Protein AF-R6C318-F1 (afdb_monomer_lite)

pLDDT: mean 77.19, std 14.42, range [46.22, 96.69]

Radius of gyration: 16.38 Å; chains: 1; bounding box: 42×26×51 Å

Secondary structure (DSSP, 8-state):
---EEEEETTEEEEE--TT----S---S-HHHHHT---EEEEEEEEE-TTT--EEEEEEEEEE-GGGSSEEEEEEEEEEEE--PPPP-

Sequence (88 aa):
MRRITIYNAASIESQTYNNTLVSTRTVLDDLVYTLSQESHSMKIRQQDPETKLWSLCEIRSFLSNGGARSSIWILWSEIDVSYEAPTT

Structure (mmCIF, N/CA/C/O backbone):
data_AF-R6C318-F1
#
_entry.id   AF-R6C318-F1
#
loop_
_atom_site.group_PDB
_atom_site.id
_atom_site.type_symbol
_atom_site.label_atom_id
_atom_site.label_alt_id
_atom_site.label_comp_id
_atom_site.label_asym_id
_atom_site.label_entity_id
_atom_site.label_seq_id
_atom_site.pdbx_PDB_ins_code
_atom_site.Cartn_x
_atom_site.Cartn_y
_atom_site.Cartn_z
_atom_site.occupancy
_atom_site.B_iso_or_equiv
_atom_site.auth_seq_id
_atom_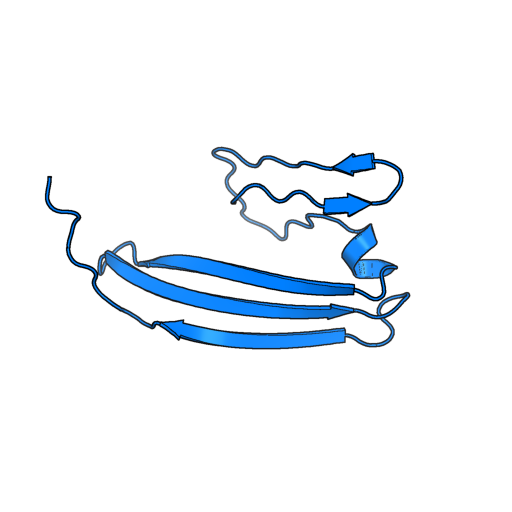site.auth_comp_id
_atom_site.auth_asym_id
_atom_site.auth_atom_id
_atom_site.pdbx_PDB_model_num
ATOM 1 N N . MET A 1 1 ? 3.873 10.019 6.904 1.00 60.97 1 MET A N 1
ATOM 2 C CA . MET A 1 1 ? 4.381 9.049 5.906 1.00 60.97 1 MET A CA 1
ATOM 3 C C . MET A 1 1 ? 5.456 8.194 6.570 1.00 60.97 1 MET A C 1
ATOM 5 O O . MET A 1 1 ? 6.281 8.754 7.281 1.00 60.97 1 MET A O 1
ATOM 9 N N . ARG A 1 2 ? 5.415 6.861 6.427 1.00 52.69 2 ARG A N 1
ATOM 10 C CA . ARG A 1 2 ? 6.417 5.947 7.018 1.00 52.69 2 ARG A CA 1
ATOM 11 C C . ARG A 1 2 ? 7.762 6.079 6.286 1.00 52.69 2 ARG A C 1
ATOM 13 O O . ARG A 1 2 ? 7.771 6.316 5.085 1.00 52.69 2 ARG A O 1
ATOM 20 N N . ARG A 1 3 ? 8.871 5.875 7.010 1.00 52.12 3 ARG A N 1
ATOM 21 C CA . ARG A 1 3 ? 10.242 5.778 6.473 1.00 52.12 3 ARG A CA 1
ATOM 22 C C . ARG A 1 3 ? 10.317 4.742 5.337 1.00 52.12 3 ARG A C 1
ATOM 24 O O . ARG A 1 3 ? 9.916 3.592 5.538 1.00 52.12 3 ARG A O 1
ATOM 31 N N . ILE A 1 4 ? 10.853 5.147 4.186 1.00 56.31 4 ILE A N 1
ATOM 32 C CA . ILE A 1 4 ? 11.204 4.274 3.056 1.00 56.31 4 ILE A CA 1
ATOM 33 C C . ILE A 1 4 ? 12.724 4.341 2.888 1.00 56.31 4 ILE A C 1
ATOM 35 O O . ILE A 1 4 ? 13.306 5.423 2.946 1.00 56.31 4 ILE A O 1
ATOM 39 N N . THR A 1 5 ? 13.356 3.181 2.735 1.00 50.34 5 THR A N 1
ATOM 40 C CA . THR A 1 5 ? 14.789 3.046 2.456 1.00 50.34 5 THR A CA 1
ATOM 41 C C . THR A 1 5 ? 14.917 2.239 1.178 1.00 50.34 5 THR A C 1
ATOM 43 O O . THR A 1 5 ? 14.390 1.127 1.109 1.00 50.34 5 THR A O 1
ATOM 46 N N . ILE A 1 6 ? 15.572 2.815 0.175 1.00 59.12 6 ILE A N 1
ATOM 47 C CA . ILE A 1 6 ? 15.769 2.198 -1.137 1.00 59.12 6 ILE A CA 1
ATOM 48 C C . ILE A 1 6 ? 17.257 1.885 -1.264 1.00 59.12 6 ILE A C 1
ATOM 50 O O . ILE A 1 6 ? 18.107 2.731 -0.986 1.00 59.12 6 ILE A O 1
ATOM 54 N N . TYR A 1 7 ? 17.565 0.639 -1.615 1.00 46.22 7 TYR A N 1
ATOM 55 C CA . TYR A 1 7 ? 18.934 0.193 -1.828 1.00 46.22 7 TYR A CA 1
ATOM 56 C C . TYR A 1 7 ? 19.252 0.282 -3.317 1.00 46.22 7 TYR A C 1
ATOM 58 O O . TYR A 1 7 ? 18.733 -0.506 -4.102 1.00 46.22 7 TYR A O 1
ATOM 66 N N . ASN A 1 8 ? 20.137 1.203 -3.689 1.00 47.59 8 ASN A N 1
ATOM 67 C CA . ASN A 1 8 ? 20.852 1.159 -4.960 1.00 47.59 8 ASN A CA 1
ATOM 68 C C . ASN A 1 8 ? 22.337 0.897 -4.660 1.00 47.59 8 ASN A C 1
ATOM 70 O O . ASN A 1 8 ? 22.845 1.320 -3.621 1.00 47.59 8 ASN A O 1
ATOM 74 N N . ALA A 1 9 ? 23.045 0.208 -5.556 1.00 57.38 9 ALA A N 1
ATOM 75 C CA . ALA A 1 9 ? 24.434 -0.232 -5.395 1.00 57.38 9 ALA A CA 1
ATOM 76 C C . ALA A 1 9 ? 25.457 0.905 -5.140 1.00 57.38 9 ALA A C 1
ATOM 78 O O . ALA A 1 9 ? 26.629 0.618 -4.912 1.00 57.38 9 ALA A O 1
ATOM 79 N N . ALA A 1 10 ? 25.032 2.176 -5.159 1.00 58.97 10 ALA A N 1
ATOM 80 C CA . ALA A 1 10 ? 25.882 3.352 -4.983 1.00 58.97 10 ALA A CA 1
ATOM 81 C C . ALA A 1 10 ? 25.493 4.287 -3.812 1.00 58.97 10 ALA A C 1
ATOM 83 O O . ALA A 1 10 ? 26.358 5.023 -3.339 1.00 58.97 10 ALA A O 1
ATOM 84 N N . SER A 1 11 ? 24.250 4.277 -3.310 1.00 54.00 11 SER A N 1
ATOM 85 C CA . SER A 1 11 ? 23.822 5.163 -2.211 1.00 54.00 11 SER A CA 1
ATOM 86 C C . SER A 1 11 ? 22.545 4.674 -1.516 1.00 54.00 11 SER A C 1
ATOM 88 O O . SER A 1 11 ? 21.649 4.106 -2.139 1.00 54.00 11 SER A O 1
ATOM 90 N N . ILE A 1 12 ? 22.468 4.902 -0.200 1.00 54.41 12 ILE A N 1
ATOM 91 C CA . ILE A 1 12 ? 21.245 4.718 0.589 1.00 54.41 12 ILE A CA 1
ATOM 92 C C . ILE A 1 12 ? 20.528 6.062 0.627 1.00 54.41 12 ILE A C 1
ATOM 94 O O . ILE A 1 12 ? 21.013 7.002 1.259 1.00 54.41 12 ILE A O 1
ATOM 98 N N . GLU A 1 13 ? 19.362 6.141 -0.004 1.00 60.69 13 GLU A N 1
ATOM 99 C CA . GLU A 1 13 ? 18.488 7.305 0.106 1.00 60.69 13 GLU A CA 1
ATOM 100 C C . GLU A 1 13 ? 17.410 7.047 1.165 1.00 60.69 13 GLU A C 1
ATOM 102 O O . GLU A 1 13 ? 16.756 6.000 1.203 1.00 60.69 13 GLU A O 1
ATOM 107 N N . SER A 1 14 ? 17.271 7.995 2.093 1.00 61.25 14 SER A N 1
ATOM 108 C CA . SER A 1 14 ? 16.292 7.944 3.178 1.00 61.25 14 SER A CA 1
ATOM 109 C C . SER A 1 14 ? 15.637 9.309 3.322 1.00 61.25 14 SER A C 1
ATOM 111 O O . SER A 1 14 ? 16.286 10.273 3.727 1.00 61.25 14 SER A O 1
ATOM 113 N N . GLN A 1 15 ? 14.331 9.372 3.077 1.00 61.78 15 GLN A N 1
ATOM 114 C CA . GLN A 1 15 ? 13.533 10.584 3.240 1.00 61.78 15 GLN A CA 1
ATOM 115 C C . GLN A 1 15 ? 12.574 10.440 4.429 1.00 61.78 15 GLN A C 1
ATOM 117 O O . GLN A 1 15 ? 11.942 9.399 4.622 1.00 61.78 15 GLN A O 1
ATOM 122 N N . THR A 1 16 ? 12.488 11.475 5.271 1.00 63.28 16 THR A N 1
ATOM 123 C CA . THR A 1 16 ? 11.644 11.488 6.478 1.00 63.28 16 THR A CA 1
ATOM 124 C C . THR A 1 16 ? 10.702 12.689 6.445 1.00 63.28 16 THR A C 1
ATOM 126 O O . THR A 1 16 ? 11.158 13.825 6.404 1.00 63.28 16 TH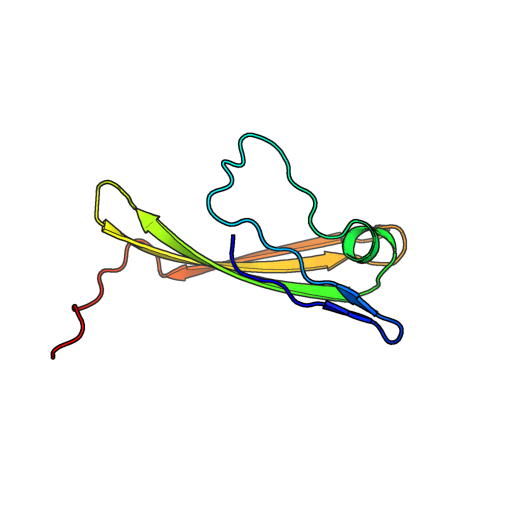R A O 1
ATOM 129 N N . TYR A 1 17 ? 9.392 12.434 6.514 1.00 69.88 17 TYR A N 1
ATOM 130 C CA . TYR A 1 17 ? 8.336 13.455 6.531 1.00 69.88 17 TYR A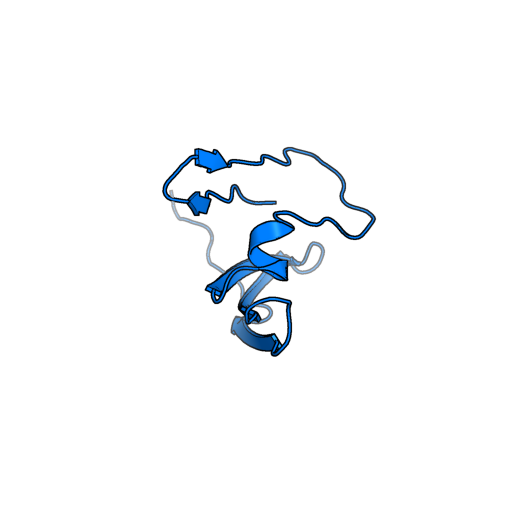 CA 1
ATOM 131 C C . TYR A 1 17 ? 7.605 13.455 7.879 1.00 69.88 17 TYR A C 1
ATOM 133 O O . TYR A 1 17 ? 6.456 13.012 7.993 1.00 69.88 17 TYR A O 1
ATOM 141 N N . ASN A 1 18 ? 8.304 13.898 8.926 1.00 67.81 18 ASN A N 1
ATOM 142 C CA . ASN A 1 18 ? 7.739 14.004 10.270 1.00 67.81 18 ASN A CA 1
ATOM 143 C C . ASN A 1 18 ? 6.882 15.266 10.378 1.00 67.81 18 ASN A C 1
ATOM 145 O O . ASN A 1 18 ? 7.367 16.366 10.133 1.00 67.81 18 ASN A O 1
ATOM 149 N N . ASN A 1 19 ? 5.617 15.096 10.774 1.00 68.06 19 ASN A N 1
ATOM 150 C CA . ASN A 1 19 ? 4.666 16.192 10.985 1.00 68.06 19 ASN A CA 1
ATOM 151 C C . ASN A 1 19 ? 4.461 17.110 9.758 1.00 68.06 19 ASN A C 1
ATOM 153 O O . ASN A 1 19 ? 4.076 18.268 9.893 1.00 68.06 19 ASN A O 1
ATOM 157 N N . THR A 1 20 ? 4.745 16.610 8.551 1.00 73.25 20 THR A N 1
ATOM 158 C CA . THR A 1 20 ? 4.555 17.364 7.310 1.00 73.25 20 THR A CA 1
ATOM 159 C C . THR A 1 20 ? 3.123 17.195 6.819 1.00 73.25 20 THR A C 1
ATOM 161 O O . THR A 1 20 ? 2.684 16.073 6.555 1.00 73.25 20 THR A O 1
ATOM 164 N N . LEU A 1 21 ? 2.406 18.309 6.665 1.00 72.38 21 LEU A N 1
ATOM 165 C CA . LEU A 1 21 ? 1.113 18.323 5.992 1.00 72.38 21 LEU A CA 1
ATOM 166 C C . LEU A 1 21 ? 1.338 18.231 4.481 1.00 72.38 21 LEU A C 1
ATOM 168 O O . LEU A 1 21 ? 1.949 19.111 3.879 1.00 72.38 21 LEU A O 1
ATOM 172 N N . VAL A 1 22 ? 0.853 17.149 3.877 1.00 71.25 22 VAL A N 1
ATOM 173 C CA . VAL A 1 22 ? 0.907 16.930 2.430 1.00 71.25 22 VAL A CA 1
ATOM 174 C C . VAL A 1 22 ? -0.452 17.307 1.846 1.00 71.25 22 VAL A C 1
ATOM 176 O O . VAL A 1 22 ? -1.419 16.573 2.023 1.00 71.25 22 VAL A O 1
ATOM 179 N N . SER A 1 23 ? -0.538 18.464 1.186 1.00 72.94 23 SER A N 1
ATOM 180 C CA . SER A 1 23 ? -1.775 18.972 0.562 1.00 72.94 23 SER A CA 1
ATOM 181 C C . SER A 1 23 ? -1.821 18.794 -0.959 1.00 72.94 23 SER A C 1
ATOM 183 O O . SER A 1 23 ? -2.851 19.048 -1.580 1.00 72.94 23 SER A O 1
ATOM 185 N N . THR A 1 24 ? -0.718 18.361 -1.571 1.00 79.06 24 THR A N 1
ATOM 186 C CA . THR A 1 24 ? -0.562 18.188 -3.022 1.00 79.06 24 THR A CA 1
ATOM 187 C C . THR A 1 24 ? 0.223 16.908 -3.342 1.00 79.06 24 THR A C 1
ATOM 189 O O . THR A 1 24 ? 0.671 16.189 -2.444 1.00 79.06 24 THR A O 1
ATOM 192 N N . ARG A 1 25 ? 0.389 16.589 -4.636 1.00 71.56 25 ARG A N 1
ATOM 193 C CA . ARG A 1 25 ? 1.180 15.433 -5.093 1.00 71.56 25 ARG A CA 1
ATOM 194 C C . ARG A 1 25 ? 2.616 15.527 -4.566 1.00 71.56 25 ARG A C 1
ATOM 196 O O . ARG A 1 25 ? 3.323 16.481 -4.866 1.00 71.56 25 ARG A O 1
ATOM 203 N N . THR A 1 26 ? 3.058 14.492 -3.855 1.00 69.88 26 THR A N 1
ATOM 204 C CA . THR A 1 26 ? 4.449 14.332 -3.404 1.00 69.88 26 THR A CA 1
ATOM 205 C C . THR A 1 26 ? 5.082 13.156 -4.147 1.00 69.88 26 THR A C 1
ATOM 207 O O . THR A 1 26 ? 4.543 12.051 -4.104 1.00 69.88 26 THR A O 1
ATOM 210 N N . VAL A 1 27 ? 6.192 13.392 -4.851 1.00 70.75 27 VAL A N 1
ATOM 211 C CA . VAL A 1 27 ? 7.003 12.346 -5.504 1.00 70.75 27 VAL A CA 1
ATOM 212 C C . VAL A 1 27 ? 8.156 11.995 -4.567 1.00 70.75 27 VAL A C 1
ATOM 214 O O . VAL A 1 27 ? 8.858 12.895 -4.119 1.00 70.75 27 VAL A O 1
ATOM 217 N N . LEU A 1 28 ? 8.304 10.709 -4.234 1.00 67.56 28 LEU A N 1
ATOM 218 C CA . LEU A 1 28 ? 9.281 10.233 -3.242 1.00 67.56 28 LEU A CA 1
ATOM 219 C C . LEU A 1 28 ? 10.610 9.787 -3.852 1.00 67.56 28 LEU A C 1
ATOM 221 O O . LEU A 1 28 ? 11.631 9.885 -3.189 1.00 67.56 28 LEU A O 1
ATOM 225 N N . ASP A 1 29 ? 10.591 9.316 -5.099 1.00 66.12 29 ASP A N 1
ATOM 226 C CA . ASP A 1 29 ? 11.787 8.947 -5.858 1.00 66.12 29 ASP A CA 1
ATOM 227 C C . ASP A 1 29 ? 11.453 8.974 -7.354 1.00 66.12 29 ASP A C 1
ATOM 229 O O . ASP A 1 29 ? 10.739 8.111 -7.853 1.00 66.12 29 ASP A O 1
ATOM 233 N N . ASP A 1 30 ? 11.924 9.987 -8.074 1.00 62.31 30 ASP A N 1
ATOM 234 C CA . ASP A 1 30 ? 11.623 10.144 -9.502 1.00 62.31 30 ASP A CA 1
ATOM 235 C C . ASP A 1 30 ? 12.376 9.132 -10.389 1.00 62.31 30 ASP A C 1
ATOM 237 O O . ASP A 1 30 ? 11.920 8.792 -11.484 1.00 62.31 30 ASP A O 1
ATOM 241 N N . LEU A 1 31 ? 13.508 8.601 -9.910 1.00 60.12 31 LEU A N 1
ATOM 242 C CA . LEU A 1 31 ? 14.362 7.683 -10.659 1.00 60.12 3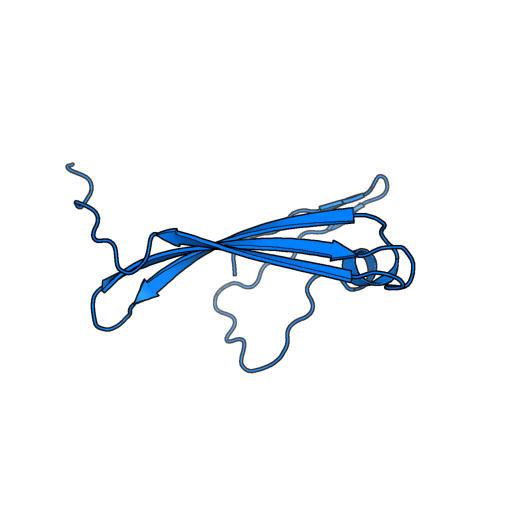1 LEU A CA 1
ATOM 243 C C . LEU A 1 31 ? 13.773 6.268 -10.684 1.00 60.12 31 LEU A C 1
ATOM 245 O O . LEU A 1 31 ? 13.698 5.658 -11.757 1.00 60.12 31 LEU A O 1
ATOM 249 N N . VAL A 1 32 ? 13.288 5.782 -9.537 1.00 59.53 32 VAL A N 1
ATOM 250 C CA . VAL A 1 32 ? 12.571 4.497 -9.433 1.00 59.53 32 VAL A CA 1
ATOM 251 C C . VAL A 1 32 ? 11.311 4.497 -10.298 1.00 59.53 32 VAL A C 1
ATOM 253 O O . VAL A 1 32 ? 10.997 3.498 -10.936 1.00 59.53 32 VAL A O 1
ATOM 256 N N . TYR A 1 33 ? 10.600 5.621 -10.391 1.00 59.16 33 TYR A N 1
ATOM 257 C CA . TYR A 1 3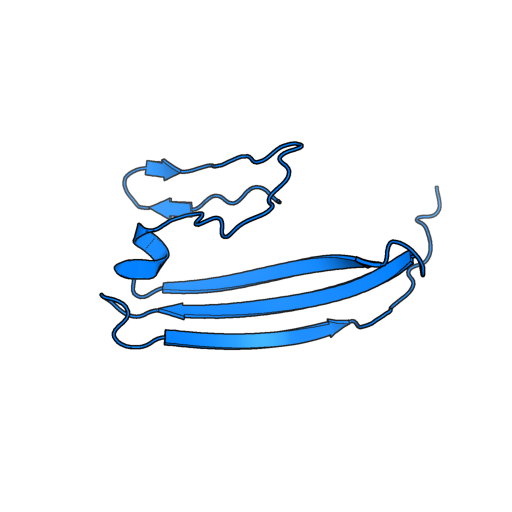3 ? 9.370 5.677 -11.186 1.00 59.16 33 TYR A CA 1
ATOM 258 C C . TYR A 1 33 ? 9.590 5.910 -12.687 1.00 59.16 33 TYR A C 1
ATOM 260 O O . TYR A 1 33 ? 8.660 5.700 -13.463 1.00 59.16 33 TYR A O 1
ATOM 268 N N . THR A 1 34 ? 10.785 6.313 -13.125 1.00 60.25 34 THR A N 1
ATOM 269 C CA . THR A 1 34 ? 10.999 6.698 -14.532 1.00 60.25 34 THR A CA 1
ATOM 270 C C . THR A 1 34 ? 11.955 5.772 -15.277 1.00 60.25 34 THR A C 1
ATOM 272 O O . THR A 1 34 ? 11.756 5.538 -16.468 1.00 60.25 34 THR A O 1
ATOM 275 N N . LEU A 1 35 ? 12.979 5.213 -14.624 1.00 61.78 35 LEU A N 1
ATOM 276 C CA . LEU A 1 35 ? 14.046 4.463 -15.308 1.00 61.78 35 LEU A CA 1
ATOM 277 C C . LEU A 1 35 ? 14.300 3.056 -14.753 1.00 61.78 35 LEU A C 1
ATOM 279 O O . LEU A 1 35 ? 15.024 2.290 -15.392 1.00 61.78 35 LEU A O 1
ATOM 283 N N . SER A 1 36 ? 13.711 2.675 -13.617 1.00 59.22 36 SER A N 1
ATOM 284 C CA . SER A 1 36 ? 13.890 1.326 -13.080 1.00 59.22 36 SER A CA 1
ATOM 285 C C . SER A 1 36 ? 12.845 0.356 -13.656 1.00 59.22 36 SER A C 1
ATOM 287 O O . SER A 1 36 ? 11.706 0.720 -13.933 1.00 59.22 36 SER A O 1
ATOM 289 N N . GLN A 1 37 ? 13.253 -0.887 -13.928 1.00 70.38 37 GLN A N 1
ATOM 290 C CA . GLN A 1 37 ? 12.348 -1.986 -14.300 1.00 70.38 37 GLN A CA 1
ATOM 291 C C . GLN A 1 37 ? 11.892 -2.719 -13.036 1.00 70.38 37 GLN A C 1
ATOM 293 O O . GLN A 1 37 ? 12.088 -3.928 -12.900 1.00 70.38 37 GLN A O 1
ATOM 298 N N . GLU A 1 38 ? 11.372 -1.979 -12.063 1.00 68.69 38 GLU A N 1
ATOM 299 C CA . GLU A 1 38 ? 11.146 -2.500 -10.720 1.00 68.69 38 GLU A CA 1
ATOM 300 C C . GLU A 1 38 ? 9.664 -2.658 -10.396 1.00 68.69 38 GLU A C 1
ATOM 302 O O . GLU A 1 38 ? 8.772 -2.017 -10.957 1.00 68.69 38 GLU A O 1
ATOM 307 N N . SER A 1 39 ? 9.410 -3.570 -9.460 1.00 77.44 39 SER A N 1
ATOM 308 C CA . SER A 1 39 ? 8.105 -3.759 -8.840 1.00 77.44 39 SER A CA 1
ATOM 309 C C . SER A 1 39 ? 8.152 -3.228 -7.414 1.00 77.44 39 SER A C 1
ATOM 311 O O . SER A 1 39 ? 9.025 -3.610 -6.636 1.00 77.44 39 SER A O 1
ATOM 313 N N . HIS A 1 40 ? 7.183 -2.395 -7.054 1.00 76.88 40 HIS A N 1
ATOM 314 C CA . HIS A 1 40 ? 7.004 -1.878 -5.707 1.00 76.88 40 HIS A CA 1
ATOM 315 C C . HIS A 1 40 ? 5.739 -2.465 -5.076 1.00 76.88 40 HIS A C 1
ATOM 317 O O . HIS A 1 40 ? 4.707 -2.597 -5.732 1.00 76.88 40 HIS A O 1
ATOM 323 N N . SER A 1 41 ? 5.806 -2.799 -3.787 1.00 84.50 41 SER A N 1
ATOM 324 C CA . SER A 1 41 ? 4.628 -3.113 -2.977 1.00 84.50 41 SER A CA 1
ATOM 325 C C . SER A 1 41 ? 4.633 -2.242 -1.730 1.00 84.50 41 SER A C 1
ATOM 327 O O . SER A 1 41 ? 5.600 -2.230 -0.963 1.00 84.50 41 SER A O 1
ATOM 329 N N . MET A 1 42 ? 3.531 -1.529 -1.527 1.00 84.38 42 MET A N 1
ATOM 330 C CA . MET A 1 42 ? 3.276 -0.724 -0.343 1.00 84.38 42 MET A CA 1
ATOM 331 C C . MET A 1 42 ? 2.009 -1.209 0.350 1.00 84.38 42 MET A C 1
ATOM 333 O O . MET A 1 42 ? 0.999 -1.501 -0.285 1.00 84.38 42 MET A O 1
ATOM 337 N N . LYS A 1 43 ? 2.056 -1.246 1.681 1.00 87.31 43 LYS A N 1
ATOM 338 C CA . LYS A 1 43 ? 0.887 -1.481 2.529 1.00 87.31 43 LYS A CA 1
ATOM 339 C C . LYS A 1 43 ? 0.577 -0.216 3.308 1.00 87.31 43 LYS A C 1
ATOM 341 O O . LYS A 1 43 ? 1.452 0.314 3.996 1.00 87.31 43 LYS A O 1
ATOM 346 N N . ILE A 1 44 ? -0.660 0.248 3.204 1.00 87.31 44 ILE A N 1
ATOM 347 C CA . ILE A 1 44 ? -1.171 1.403 3.932 1.00 87.31 44 ILE A CA 1
ATOM 348 C C . ILE A 1 44 ? -2.236 0.908 4.899 1.00 87.31 44 ILE A C 1
ATOM 350 O O . ILE A 1 44 ? -3.250 0.353 4.483 1.00 87.31 44 ILE A O 1
ATOM 354 N N . ARG A 1 45 ? -2.000 1.135 6.190 1.00 90.75 45 ARG A N 1
ATOM 355 C CA . ARG A 1 45 ? -3.007 0.965 7.232 1.00 90.75 45 ARG A CA 1
ATOM 356 C C . ARG A 1 45 ? -3.501 2.344 7.647 1.00 90.75 45 ARG A C 1
ATOM 358 O O . ARG A 1 45 ? -2.685 3.205 7.981 1.00 90.75 45 ARG A O 1
ATOM 365 N N . GLN A 1 46 ? -4.809 2.555 7.590 1.00 89.50 46 GLN A N 1
ATOM 366 C CA . GLN A 1 46 ? -5.451 3.816 7.961 1.00 89.50 46 GLN A CA 1
ATOM 367 C C . GLN A 1 46 ? -6.552 3.549 8.974 1.00 89.50 46 GLN A C 1
ATOM 369 O O . GLN A 1 46 ? -7.234 2.530 8.888 1.00 89.50 46 GLN A O 1
ATOM 374 N N . GLN A 1 47 ? -6.691 4.470 9.923 1.00 91.62 47 GLN A N 1
ATOM 375 C CA . GLN A 1 47 ? -7.802 4.490 10.857 1.00 91.62 47 GLN A CA 1
ATOM 376 C C . GLN A 1 47 ? -8.773 5.581 10.430 1.00 91.62 47 GLN A C 1
ATOM 378 O O . GLN A 1 47 ? -8.351 6.714 10.179 1.00 91.62 47 GLN A O 1
ATOM 383 N N . ASP A 1 48 ? -10.053 5.245 10.376 1.00 90.19 48 ASP A N 1
ATOM 384 C CA . ASP A 1 48 ? -11.109 6.228 10.211 1.00 90.19 48 ASP A CA 1
ATOM 385 C C . ASP A 1 48 ? -11.151 7.151 11.451 1.00 90.19 48 ASP A C 1
ATOM 387 O O . ASP A 1 48 ? -11.196 6.668 12.590 1.00 90.19 48 ASP A O 1
ATOM 391 N N . PRO A 1 49 ? -11.090 8.483 11.279 1.00 90.62 49 PRO A N 1
ATOM 392 C CA . PRO A 1 49 ? -11.051 9.410 12.404 1.00 90.62 49 PRO A CA 1
ATOM 393 C C . PRO A 1 49 ? -12.374 9.497 13.180 1.00 90.62 49 PRO A C 1
ATOM 395 O O . PRO A 1 49 ? -12.331 9.883 14.351 1.00 90.62 49 PRO A O 1
ATOM 398 N N . GLU A 1 50 ? -13.508 9.140 12.580 1.00 94.06 50 GLU A N 1
ATOM 399 C CA . GLU A 1 50 ? -14.847 9.155 13.174 1.00 94.06 50 GLU A CA 1
ATOM 400 C C . GLU A 1 50 ? -15.200 7.787 13.774 1.00 94.06 50 GLU A C 1
ATOM 402 O O . GLU A 1 50 ? -15.417 7.686 14.983 1.00 94.06 50 GLU A O 1
ATOM 407 N N . THR A 1 51 ? -15.176 6.720 12.971 1.00 94.31 51 THR A N 1
ATOM 408 C CA . THR A 1 51 ? -15.586 5.368 13.395 1.00 94.31 51 THR A CA 1
ATOM 409 C C . THR A 1 51 ? -14.500 4.619 14.165 1.00 94.31 51 THR A C 1
ATOM 411 O O . THR A 1 51 ? -14.788 3.630 14.837 1.00 94.31 51 THR A O 1
ATOM 414 N N . LYS A 1 52 ? -13.246 5.086 14.091 1.00 90.81 52 LYS A N 1
ATOM 415 C CA . LYS A 1 52 ? -12.050 4.443 14.671 1.00 90.81 52 LYS A CA 1
ATOM 416 C C . LYS A 1 52 ? -11.735 3.054 14.111 1.00 90.81 52 LYS A C 1
ATOM 418 O O . LYS A 1 52 ? -10.825 2.397 14.627 1.00 90.81 52 LYS A O 1
ATOM 423 N N . LEU A 1 53 ? -12.426 2.628 13.057 1.00 94.94 53 LEU A N 1
ATOM 424 C CA . LEU A 1 53 ? -12.184 1.362 12.376 1.00 94.94 53 LEU A CA 1
ATOM 425 C C . LEU A 1 53 ? -10.926 1.441 11.512 1.00 94.94 53 LEU A C 1
ATOM 427 O O . LEU A 1 53 ? -10.505 2.518 11.083 1.00 94.94 53 LEU A O 1
ATOM 431 N N . TRP A 1 54 ? -10.301 0.292 11.284 1.00 95.06 54 TRP A N 1
ATOM 432 C CA . TRP A 1 54 ? -9.063 0.174 10.531 1.00 95.06 54 TRP A CA 1
ATOM 433 C C . TRP A 1 54 ? -9.301 -0.480 9.177 1.00 95.06 54 TRP A C 1
ATOM 435 O O . TRP A 1 54 ? -9.966 -1.509 9.075 1.00 95.06 54 TRP A O 1
ATOM 445 N N . SER A 1 55 ? -8.652 0.070 8.158 1.00 94.44 55 SER A N 1
ATOM 446 C CA . SER A 1 55 ? -8.603 -0.505 6.817 1.00 94.44 55 SER A CA 1
ATOM 447 C C . SER A 1 55 ? -7.149 -0.708 6.395 1.00 94.44 55 SER A C 1
ATOM 449 O O . SER A 1 55 ? -6.273 0.118 6.689 1.00 94.44 55 SER A O 1
ATOM 451 N N . LEU A 1 56 ? -6.877 -1.827 5.721 1.00 94.38 56 LEU A N 1
ATOM 452 C CA . LEU A 1 56 ? -5.556 -2.179 5.202 1.00 94.38 56 LEU A CA 1
ATOM 453 C C . LEU A 1 56 ? -5.643 -2.393 3.694 1.00 94.38 56 LEU A C 1
ATOM 455 O O . LEU A 1 56 ? -6.322 -3.303 3.212 1.00 94.38 56 LEU A O 1
ATOM 459 N N . CYS A 1 57 ? -4.886 -1.575 2.974 1.00 92.88 57 CYS A N 1
ATOM 460 C CA . CYS A 1 57 ? -4.770 -1.615 1.529 1.00 92.88 57 CYS A CA 1
ATOM 461 C C . CYS A 1 57 ? -3.335 -1.955 1.126 1.00 92.88 57 CYS A C 1
ATOM 463 O O . CYS A 1 57 ? -2.377 -1.373 1.642 1.00 92.88 57 CYS A O 1
ATOM 465 N N . GLU A 1 58 ? -3.183 -2.888 0.194 1.00 92.25 58 GLU A N 1
ATOM 466 C CA . GLU A 1 58 ? -1.928 -3.175 -0.485 1.00 92.25 58 GLU A CA 1
ATOM 467 C C . GLU A 1 58 ? -1.991 -2.645 -1.915 1.00 92.25 58 GLU A C 1
ATOM 469 O O . GLU A 1 58 ? -2.877 -3.000 -2.692 1.00 92.25 58 GLU A O 1
ATOM 474 N N . ILE A 1 59 ? -1.014 -1.819 -2.270 1.00 89.56 59 ILE A N 1
ATOM 475 C CA . ILE A 1 59 ? -0.847 -1.279 -3.612 1.00 89.56 59 ILE A CA 1
ATOM 476 C C . ILE A 1 59 ? 0.444 -1.861 -4.161 1.00 89.56 59 ILE A C 1
ATOM 478 O O . ILE A 1 59 ? 1.506 -1.749 -3.547 1.00 89.56 59 ILE A O 1
ATOM 482 N N . ARG A 1 60 ? 0.348 -2.486 -5.327 1.00 88.44 60 ARG A N 1
ATOM 483 C CA . ARG A 1 60 ? 1.493 -2.975 -6.083 1.00 88.44 60 ARG A CA 1
ATOM 484 C C . ARG A 1 60 ? 1.595 -2.178 -7.359 1.00 88.44 60 ARG A C 1
ATOM 486 O O . ARG A 1 60 ? 0.605 -2.060 -8.075 1.00 88.44 60 ARG A O 1
ATOM 493 N N . SER A 1 61 ? 2.771 -1.658 -7.649 1.00 84.50 61 SER A N 1
ATOM 494 C CA . SER A 1 61 ? 3.049 -0.978 -8.904 1.00 84.50 61 SER A CA 1
ATOM 495 C C . SER A 1 61 ? 4.232 -1.627 -9.600 1.00 84.50 61 SER A C 1
ATOM 497 O O . SER A 1 61 ? 5.163 -2.116 -8.965 1.00 84.50 61 SER A O 1
ATOM 499 N N . PHE A 1 62 ? 4.180 -1.641 -10.921 1.00 83.69 62 PHE A N 1
ATOM 500 C CA . PHE A 1 62 ? 5.293 -2.005 -11.778 1.00 83.69 62 PHE A CA 1
ATOM 501 C C . PHE A 1 62 ? 5.452 -0.918 -12.824 1.00 83.69 62 PHE A C 1
ATOM 503 O O . PHE A 1 62 ? 4.459 -0.477 -13.410 1.00 83.69 62 PHE A O 1
ATOM 510 N N . LEU A 1 63 ? 6.693 -0.507 -13.052 1.00 81.25 63 LEU A N 1
ATOM 511 C CA . LEU A 1 63 ? 7.056 0.401 -14.125 1.00 81.25 63 LEU A CA 1
ATOM 512 C C . LEU A 1 63 ? 8.231 -0.214 -14.884 1.00 81.25 63 LEU A C 1
ATOM 514 O O . LEU A 1 63 ? 9.158 -0.759 -14.292 1.00 81.25 63 LEU A O 1
ATOM 518 N N . SER A 1 64 ? 8.164 -0.190 -16.212 1.00 78.25 64 SER A N 1
ATOM 519 C CA . SER A 1 64 ? 9.290 -0.564 -17.066 1.00 78.25 64 SER A CA 1
ATOM 520 C C . SER A 1 64 ? 10.169 0.650 -17.363 1.00 78.25 64 SER A C 1
ATOM 522 O O . SER A 1 64 ? 9.738 1.788 -17.200 1.00 78.25 64 SER A O 1
ATOM 524 N N . ASN A 1 65 ? 11.350 0.416 -17.939 1.00 80.62 65 ASN A N 1
ATOM 525 C CA . ASN A 1 65 ? 12.264 1.473 -18.373 1.00 80.62 65 ASN A CA 1
ATOM 526 C C . ASN A 1 65 ? 11.549 2.576 -19.180 1.00 80.62 65 ASN A C 1
ATOM 528 O O . ASN A 1 65 ? 10.837 2.279 -20.147 1.00 80.62 65 ASN A O 1
ATOM 532 N N . GLY A 1 66 ? 11.734 3.834 -18.776 1.00 77.75 66 GLY A N 1
ATOM 533 C CA . GLY A 1 66 ? 11.110 5.000 -19.405 1.00 77.75 66 GLY A CA 1
ATOM 534 C C . GLY A 1 66 ? 9.587 5.076 -19.239 1.00 77.75 66 GLY A C 1
ATOM 535 O O . GLY A 1 66 ? 8.945 5.804 -19.989 1.00 77.75 66 GLY A O 1
ATOM 536 N N . GLY A 1 67 ? 8.985 4.282 -18.345 1.00 75.94 67 GLY A N 1
ATOM 537 C CA . GLY A 1 67 ? 7.532 4.205 -18.165 1.00 75.94 67 GLY A CA 1
ATOM 538 C C . GLY A 1 67 ? 6.771 3.580 -19.343 1.00 75.94 67 GLY A C 1
ATOM 539 O O . GLY A 1 67 ? 5.559 3.748 -19.440 1.00 75.94 67 GLY A O 1
ATOM 540 N N . ALA A 1 68 ? 7.451 2.862 -20.249 1.00 83.38 68 ALA A N 1
ATOM 541 C CA . ALA A 1 68 ? 6.836 2.302 -21.462 1.00 83.38 68 ALA A CA 1
ATOM 542 C C . ALA A 1 68 ? 5.683 1.314 -21.181 1.00 83.38 68 ALA A C 1
ATOM 544 O O . ALA A 1 68 ? 4.796 1.120 -22.015 1.00 83.38 68 ALA A O 1
ATOM 545 N N . ARG A 1 69 ? 5.696 0.674 -20.011 1.00 84.31 69 ARG A N 1
ATOM 546 C CA . ARG A 1 69 ? 4.624 -0.150 -19.460 1.00 84.31 69 ARG A CA 1
ATOM 547 C C . ARG A 1 69 ? 4.517 0.140 -17.975 1.00 84.31 69 ARG A C 1
ATOM 549 O O . ARG A 1 69 ? 5.510 0.033 -17.259 1.00 84.31 69 ARG A O 1
ATOM 556 N N . SER A 1 70 ? 3.299 0.414 -17.533 1.00 85.31 70 SER A N 1
ATOM 557 C CA . SER A 1 70 ? 2.992 0.636 -16.127 1.00 85.31 70 SER A CA 1
ATOM 558 C C . SER A 1 70 ? 1.764 -0.173 -15.749 1.00 85.31 70 SER A C 1
ATOM 560 O O . SER A 1 70 ? 0.781 -0.200 -16.492 1.00 85.31 70 SER A O 1
ATOM 562 N N . SER A 1 71 ? 1.805 -0.833 -14.598 1.00 87.44 71 SER A N 1
ATOM 563 C CA . SER A 1 71 ? 0.637 -1.496 -14.025 1.00 87.44 71 SER A CA 1
ATOM 564 C C . SER A 1 71 ? 0.522 -1.179 -12.544 1.00 87.44 71 SER A C 1
ATOM 566 O O . SER A 1 71 ? 1.517 -1.003 -11.842 1.00 87.44 71 SER A O 1
ATOM 568 N N . ILE A 1 72 ? -0.722 -1.069 -12.083 1.00 88.75 72 ILE A N 1
ATOM 569 C CA . ILE A 1 72 ? -1.052 -0.876 -10.678 1.00 88.75 72 ILE A CA 1
ATOM 570 C C . ILE A 1 72 ? -2.130 -1.891 -10.321 1.00 88.75 72 ILE A C 1
ATOM 572 O O . ILE A 1 72 ? -3.135 -2.025 -11.017 1.00 88.75 72 ILE A O 1
ATOM 576 N N . TRP A 1 73 ? -1.901 -2.602 -9.229 1.00 91.44 73 TRP A N 1
ATOM 577 C CA . TRP A 1 73 ? -2.838 -3.508 -8.591 1.00 91.44 73 TRP A CA 1
ATOM 578 C C . TRP A 1 73 ? -3.143 -2.962 -7.201 1.00 91.44 73 TRP A C 1
ATOM 580 O O . TRP A 1 73 ? -2.231 -2.555 -6.479 1.00 91.44 73 TRP A O 1
ATOM 590 N N . ILE A 1 74 ? -4.416 -2.983 -6.812 1.00 93.25 74 ILE A N 1
ATOM 591 C CA . ILE A 1 74 ? -4.864 -2.560 -5.486 1.00 9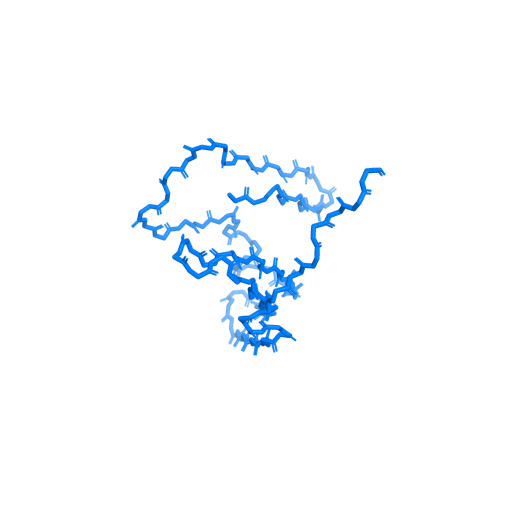3.25 74 ILE A CA 1
ATOM 592 C C . ILE A 1 74 ? -5.686 -3.693 -4.884 1.00 93.25 74 ILE A C 1
ATOM 594 O O . ILE A 1 74 ? -6.617 -4.190 -5.516 1.00 93.25 74 ILE A O 1
ATOM 598 N N . LEU A 1 75 ? -5.345 -4.082 -3.659 1.00 95.31 75 LEU A N 1
ATOM 599 C CA . LEU A 1 75 ? -6.065 -5.085 -2.888 1.00 95.31 75 LEU A CA 1
ATOM 600 C C . LEU A 1 75 ? -6.401 -4.532 -1.508 1.00 95.31 75 LEU A C 1
ATOM 602 O O . LEU A 1 75 ? -5.513 -4.160 -0.744 1.00 95.31 75 LEU A O 1
ATOM 606 N N . TRP A 1 76 ? -7.683 -4.565 -1.167 1.00 94.56 76 TRP A N 1
ATOM 607 C CA . TRP A 1 76 ? -8.143 -4.343 0.196 1.00 94.56 76 TRP A CA 1
ATOM 608 C C . TRP A 1 76 ? -8.140 -5.676 0.934 1.00 94.56 76 TRP A C 1
ATOM 610 O O . TRP A 1 76 ? -8.945 -6.555 0.636 1.00 94.56 76 TRP A O 1
ATOM 620 N N . SER A 1 77 ? -7.201 -5.847 1.862 1.00 92.38 77 SER A N 1
ATOM 621 C CA . SER A 1 77 ? -7.147 -7.040 2.716 1.00 92.38 77 SER A CA 1
ATOM 622 C C . SER A 1 77 ? -8.096 -6.938 3.908 1.00 92.38 77 SER A C 1
ATOM 624 O O . SER A 1 77 ? -8.568 -7.956 4.400 1.00 92.38 77 SER A O 1
ATOM 626 N N . GLU A 1 78 ? -8.364 -5.717 4.371 1.00 95.94 78 GLU A N 1
ATOM 627 C CA . GLU A 1 78 ? -9.241 -5.422 5.505 1.00 95.94 78 GLU A CA 1
ATOM 628 C C . GLU A 1 78 ? -9.996 -4.128 5.209 1.00 95.94 78 GLU A C 1
ATOM 630 O O . GLU A 1 78 ? -9.394 -3.168 4.712 1.00 95.94 78 GLU A O 1
ATOM 635 N N . ILE A 1 79 ? -11.288 -4.105 5.533 1.00 96.00 79 ILE A N 1
ATOM 636 C CA . ILE A 1 79 ? -12.157 -2.937 5.390 1.00 96.00 79 ILE A CA 1
ATOM 637 C C . ILE A 1 79 ? -12.954 -2.801 6.682 1.00 96.00 79 ILE A C 1
ATOM 639 O O . ILE A 1 79 ? -13.633 -3.747 7.077 1.00 96.00 79 ILE A O 1
ATOM 643 N N . ASP A 1 80 ? -12.840 -1.637 7.318 1.00 96.12 80 ASP A N 1
ATOM 644 C CA . ASP A 1 80 ? -13.626 -1.221 8.481 1.00 96.12 80 ASP A CA 1
ATOM 645 C C . ASP A 1 80 ? -13.610 -2.242 9.634 1.00 96.12 80 ASP A C 1
ATOM 647 O O . ASP A 1 80 ? -14.629 -2.577 10.237 1.00 96.12 80 ASP A O 1
ATOM 651 N N . VAL A 1 81 ? -12.416 -2.744 9.956 1.00 96.69 81 VAL A N 1
ATOM 652 C CA . VAL A 1 81 ? -12.199 -3.774 10.979 1.00 96.69 81 VAL A CA 1
ATOM 653 C C . VAL A 1 81 ? -11.852 -3.137 12.326 1.00 96.69 81 VAL A C 1
ATOM 655 O O . VAL A 1 81 ? -11.031 -2.219 12.407 1.00 96.69 81 VAL A O 1
ATOM 658 N N . SER A 1 82 ? -12.443 -3.641 13.411 1.00 94.75 82 SER A N 1
ATOM 659 C CA . SER A 1 82 ? -12.036 -3.319 14.781 1.00 94.75 82 SER A CA 1
ATOM 660 C C . SER A 1 82 ? -10.993 -4.315 15.295 1.00 94.75 82 SER A C 1
ATOM 662 O O . SER A 1 82 ? -11.003 -5.495 14.952 1.00 94.75 82 SER A O 1
ATOM 664 N N . TYR A 1 83 ? -10.090 -3.835 16.145 1.00 88.31 83 TYR A N 1
ATOM 665 C CA . TYR A 1 83 ? -9.095 -4.660 16.823 1.00 88.31 83 TYR A CA 1
ATOM 666 C C . TYR A 1 83 ? -9.241 -4.484 18.324 1.00 88.31 83 TYR A C 1
ATOM 668 O O . TYR A 1 83 ? -9.418 -3.359 18.794 1.00 88.31 83 TYR A O 1
ATOM 676 N N . GLU A 1 84 ? -9.125 -5.582 19.065 1.00 89.31 84 GLU A N 1
ATOM 677 C CA . GLU A 1 84 ? -9.025 -5.510 20.518 1.00 89.31 84 GLU A CA 1
ATOM 678 C C . GLU A 1 84 ? -7.780 -4.715 20.916 1.00 89.31 84 GLU A C 1
ATOM 680 O O . GLU A 1 84 ? -6.702 -4.861 20.326 1.00 89.31 84 GLU A O 1
ATOM 685 N N . ALA A 1 85 ? -7.935 -3.849 21.917 1.00 82.88 85 ALA A N 1
ATOM 686 C CA . ALA A 1 85 ? -6.805 -3.122 22.469 1.00 82.88 85 ALA A CA 1
ATOM 687 C C . ALA A 1 85 ? -5.819 -4.121 23.108 1.00 82.88 85 ALA A C 1
ATOM 689 O O . ALA A 1 85 ? -6.260 -5.093 23.727 1.00 82.88 85 ALA A O 1
ATOM 690 N N . PRO A 1 86 ? -4.495 -3.906 22.995 1.00 83.31 86 PRO A N 1
ATOM 691 C CA . PRO A 1 86 ? -3.523 -4.766 23.657 1.00 83.31 86 PRO A CA 1
ATOM 692 C C . PRO A 1 86 ? -3.797 -4.821 25.162 1.00 83.31 86 PRO A C 1
ATOM 694 O O . PRO A 1 86 ? -3.885 -3.780 25.816 1.00 83.31 86 PRO A O 1
ATOM 697 N N . THR A 1 87 ? -3.923 -6.024 25.716 1.00 85.94 87 THR A N 1
ATOM 698 C CA . THR A 1 87 ? -3.985 -6.218 27.166 1.00 85.94 87 THR A CA 1
ATOM 699 C C . THR A 1 87 ? -2.592 -6.019 27.755 1.00 85.94 87 THR A C 1
ATOM 701 O O . THR A 1 87 ? -1.626 -6.587 27.242 1.00 85.94 87 THR A O 1
ATOM 704 N N . THR A 1 88 ? -2.498 -5.201 28.801 1.00 74.50 88 THR A N 1
ATOM 705 C CA . THR A 1 88 ? -1.275 -4.971 29.590 1.00 74.50 88 THR A CA 1
ATOM 706 C C . THR A 1 88 ? -0.821 -6.204 30.346 1.00 74.50 88 THR A C 1
ATOM 708 O O . THR A 1 88 ? -1.716 -6.893 30.889 1.00 74.50 88 THR A O 1
#

Foldseek 3Di:
DDWDWDDDPPDTDIDDDPPNDDPDDDDDDPCCQAADQDKDKDKDWDADPPLRFIWIKIKIWGAHGRRPDIDIDIDTPDDRHDDDDDDD